Protein AF-0000000084530301 (afdb_homodimer)

pLDDT: mean 94.31, std 6.34, range [62.0, 98.81]

Sequence (150 aa):
MALHKLGQDPHSPEGKSPTVYFDDTTGNYILQGWKVLDPERLAQMDIPGHETVIEFPRRMMQFFPEVHGGSSPIAMALHKLGQDPHSPEGKSPTVYFDDTTGNYILQGWKVLDPERLAQMDIPGHETVIEFPRRMMQFFPEVHGGSSPIA

Foldseek 3Di:
DDKDWLDADPPDPVRPDFTWIADPVVRDIDTRAAFDDDVVVVVVDDADPVGGDHDDDPVVVVSDLVVVVDDDNPD/DDKAWLDADPPDPVRPDFTWIADPVVRDIDTRAAFDDDVVVVVVDDADPVGGDHDDDPVVVVSDLVVVVDDDNPD

Secondary structure (DSSP, 8-state):
--EEEEEE-TT-SSS--SEEEEETTTTEEEEEEEEP--HHHHTTS---TTEEEEEE-GGGGGGSGGGGT---S--/--EEEEEE-TT-SSS--SEEEEETTTTEEEEEEEEP--HHHHTTS---TTEEEEEE-GGGGGGSGGGGT---S--

Nearest PDB structures (foldseek):
  8op8-assembly1_A  TM=3.262E-01  e=7.331E+00  Thermochaetoides thermophila
  8iuh-assembly1_V  TM=2.063E-01  e=7.818E+00  Homo sapiens
  8iuh-assembly1_V  TM=2.829E-01  e=6.736E+00  Homo sapiens

Organism: Streptomyces rubellomurinus (strain ATCC 31215) (NCBI:txid359131)

Solvent-accessible surface area (backbone atoms only — not comparable to full-atom values): 8828 Å² total; per-residue (Å²): 133,55,74,42,80,58,40,60,34,86,80,26,91,84,63,66,44,40,33,39,28,38,29,75,77,80,64,28,32,39,40,35,22,36,55,71,77,55,62,72,64,54,68,78,54,83,76,56,90,69,36,49,55,26,41,45,59,62,79,60,51,75,49,41,38,50,46,76,74,39,88,57,88,69,127,133,54,74,42,80,59,40,60,36,87,80,25,91,84,61,66,42,39,35,39,28,38,28,75,78,81,66,27,31,38,40,36,23,36,55,72,76,55,62,74,65,52,70,76,53,81,78,56,90,71,37,48,53,27,41,44,59,62,79,60,52,77,49,42,38,49,44,76,74,39,87,57,88,70,128

Structure (mmCIF, N/CA/C/O backbone):
data_AF-0000000084530301-model_v1
#
loop_
_entity.id
_entity.type
_entity.pdbx_description
1 polymer Dioxygenase
#
loop_
_atom_site.group_PDB
_atom_site.id
_atom_site.type_symbol
_atom_site.label_atom_id
_atom_site.label_alt_id
_atom_site.label_comp_id
_atom_site.label_asym_id
_atom_site.label_entity_id
_atom_site.label_seq_id
_atom_site.pdbx_PDB_ins_code
_atom_site.Cartn_x
_atom_site.Cartn_y
_atom_site.Cartn_z
_atom_site.occupancy
_atom_site.B_iso_or_equiv
_atom_site.auth_seq_id
_atom_site.auth_comp_id
_atom_site.auth_asym_id
_atom_site.auth_atom_id
_atom_site.pdbx_PDB_model_num
ATOM 1 N N . MET A 1 1 ? -6.582 -18.125 -9.203 1 77.75 1 MET A N 1
ATOM 2 C CA . MET A 1 1 ? -6.062 -16.766 -9.086 1 77.75 1 MET A CA 1
ATOM 3 C C . MET A 1 1 ? -4.562 -16.781 -8.805 1 77.75 1 MET A C 1
ATOM 5 O O . MET A 1 1 ? -4.094 -17.516 -7.938 1 77.75 1 MET A O 1
ATOM 9 N N . ALA A 1 2 ? -3.924 -16.016 -9.766 1 90 2 ALA A N 1
ATOM 10 C CA . ALA A 1 2 ? -2.477 -16.109 -9.586 1 90 2 ALA A CA 1
ATOM 11 C C . ALA A 1 2 ? -1.892 -14.758 -9.156 1 90 2 ALA A C 1
ATOM 13 O O . ALA A 1 2 ? -2.246 -13.719 -9.711 1 90 2 ALA A O 1
ATOM 14 N N . LEU A 1 3 ? -1.266 -14.719 -8.016 1 97.88 3 LEU A N 1
ATOM 15 C CA . LEU A 1 3 ? -0.425 -13.609 -7.586 1 97.88 3 LEU A CA 1
ATOM 16 C C . LEU A 1 3 ? 1.012 -13.797 -8.062 1 97.88 3 LEU A C 1
ATOM 18 O O . LEU A 1 3 ? 1.597 -14.867 -7.875 1 97.88 3 LEU A O 1
ATOM 22 N N . HIS A 1 4 ? 1.508 -12.742 -8.719 1 97.75 4 HIS A N 1
ATOM 23 C CA . HIS A 1 4 ? 2.898 -12.727 -9.156 1 97.75 4 HIS A CA 1
ATOM 24 C C . HIS A 1 4 ? 3.742 -11.805 -8.273 1 97.75 4 HIS A C 1
ATOM 26 O O . HIS A 1 4 ? 3.479 -10.602 -8.195 1 97.75 4 HIS A O 1
ATOM 32 N N . LYS A 1 5 ? 4.73 -12.375 -7.633 1 97.38 5 LYS A N 1
ATOM 33 C CA . LYS A 1 5 ? 5.613 -11.555 -6.809 1 97.38 5 LYS A CA 1
ATOM 34 C C . LYS A 1 5 ? 6.535 -10.695 -7.676 1 97.38 5 LYS A C 1
ATOM 36 O O . LYS A 1 5 ? 7.285 -11.227 -8.5 1 97.38 5 LYS A O 1
ATOM 41 N N . LEU A 1 6 ? 6.438 -9.398 -7.492 1 97.44 6 LEU A N 1
ATOM 42 C CA . LEU A 1 6 ? 7.27 -8.484 -8.266 1 97.44 6 LEU A CA 1
ATOM 43 C C . LEU A 1 6 ? 8.539 -8.117 -7.5 1 97.44 6 LEU A C 1
ATOM 45 O O . LEU A 1 6 ? 9.578 -7.836 -8.102 1 97.44 6 LEU A O 1
ATOM 49 N N . GLY A 1 7 ? 8.43 -8.047 -6.152 1 96.81 7 GLY A N 1
ATOM 50 C CA . GLY A 1 7 ? 9.586 -7.715 -5.34 1 96.81 7 GLY A CA 1
ATOM 51 C C . GLY A 1 7 ? 9.305 -7.75 -3.852 1 96.81 7 GLY A C 1
ATOM 52 O O . GLY A 1 7 ? 8.156 -7.656 -3.428 1 96.81 7 GLY A O 1
ATOM 53 N N . GLN A 1 8 ? 10.367 -7.938 -3.127 1 97.31 8 GLN A N 1
ATOM 54 C CA . GLN A 1 8 ? 10.375 -7.98 -1.668 1 97.31 8 GLN A CA 1
ATOM 55 C C . GLN A 1 8 ? 11.531 -7.164 -1.102 1 97.31 8 GLN A C 1
ATOM 57 O O . GLN A 1 8 ? 12.633 -7.152 -1.666 1 97.31 8 GLN A O 1
ATOM 62 N N . ASP A 1 9 ? 11.25 -6.586 0.059 1 96.62 9 ASP A N 1
ATOM 63 C CA . ASP A 1 9 ? 12.258 -5.699 0.626 1 96.62 9 ASP A CA 1
ATOM 64 C C . ASP A 1 9 ? 13.547 -6.457 0.925 1 96.62 9 ASP A C 1
ATOM 66 O O . ASP A 1 9 ? 13.594 -7.289 1.834 1 96.62 9 ASP A O 1
ATOM 70 N N . PRO A 1 10 ? 14.609 -6.141 0.172 1 90.75 10 PRO A N 1
ATOM 71 C CA . PRO A 1 10 ? 15.867 -6.848 0.416 1 90.75 10 PRO A CA 1
ATOM 72 C C . PRO A 1 10 ? 16.484 -6.504 1.771 1 90.75 10 PRO A C 1
ATOM 74 O O . PRO A 1 10 ? 17.375 -7.219 2.248 1 90.75 10 PRO A O 1
ATOM 77 N N . HIS A 1 11 ? 16.016 -5.43 2.365 1 90.75 11 HIS A N 1
ATOM 78 C CA . HIS A 1 11 ? 16.594 -4.969 3.625 1 90.75 11 HIS A CA 1
ATOM 79 C C . HIS A 1 11 ? 15.695 -5.336 4.805 1 90.75 11 HIS A C 1
ATOM 81 O O . HIS A 1 11 ? 15.898 -4.852 5.918 1 90.75 11 HIS A O 1
ATOM 87 N N . SER A 1 12 ? 14.727 -6.125 4.496 1 90.06 12 SER A N 1
ATOM 88 C CA . SER A 1 12 ? 13.875 -6.574 5.59 1 90.06 12 SER A CA 1
ATOM 89 C C . SER A 1 12 ? 14.641 -7.465 6.566 1 90.06 12 SER A C 1
ATOM 91 O O . SER A 1 12 ? 15.398 -8.336 6.145 1 90.06 12 SER A O 1
ATOM 93 N N . PRO A 1 13 ? 14.562 -7.191 7.82 1 83.44 13 PRO A N 1
ATOM 94 C CA . PRO A 1 13 ? 15.305 -8.016 8.773 1 83.44 13 PRO A CA 1
ATOM 95 C C . PRO A 1 13 ? 14.953 -9.5 8.672 1 83.44 13 PRO A C 1
ATOM 97 O O . PRO A 1 13 ? 15.844 -10.352 8.734 1 83.44 13 PRO A O 1
ATOM 100 N N . GLU A 1 14 ? 13.672 -9.867 8.5 1 81.06 14 GLU A N 1
ATOM 101 C CA . GLU A 1 14 ? 13.266 -11.266 8.43 1 81.06 14 GLU A CA 1
ATOM 102 C C . GLU A 1 14 ? 13.086 -11.711 6.98 1 81.06 14 GLU A C 1
ATOM 104 O O . GLU A 1 14 ? 12.688 -12.852 6.719 1 81.06 14 GLU A O 1
ATOM 109 N N . GLY A 1 15 ? 13.414 -10.758 6.078 1 76.19 15 GLY A N 1
ATOM 110 C CA . GLY A 1 15 ? 13.32 -11.094 4.668 1 76.19 15 GLY A CA 1
ATOM 111 C C . GLY A 1 15 ? 11.906 -11.398 4.215 1 76.19 15 GLY A C 1
ATOM 112 O O . GLY A 1 15 ? 11.695 -12.172 3.283 1 76.19 15 GLY A O 1
ATOM 113 N N . LYS A 1 16 ? 10.953 -10.773 4.836 1 84.75 16 LYS A N 1
ATOM 114 C CA . LYS A 1 16 ? 9.602 -11.227 4.516 1 84.75 16 LYS A CA 1
ATOM 115 C C . LYS A 1 16 ? 8.727 -10.055 4.078 1 84.75 16 LYS A C 1
ATOM 117 O O . LYS A 1 16 ? 7.652 -10.258 3.508 1 84.75 16 LYS A O 1
ATOM 122 N N . SER A 1 17 ? 9.195 -8.82 4.371 1 92.12 17 SER A N 1
ATOM 123 C CA . SER A 1 17 ? 8.312 -7.688 4.113 1 92.12 17 SER A CA 1
ATOM 124 C C . SER A 1 17 ? 9.109 -6.387 4.027 1 92.12 17 SER A C 1
ATOM 126 O O . SER A 1 17 ? 10.273 -6.332 4.43 1 92.12 17 SER A O 1
ATOM 128 N N . PRO A 1 18 ? 8.469 -5.473 3.354 1 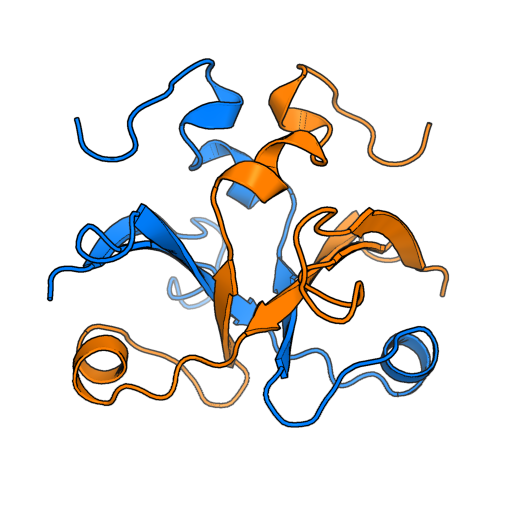97.62 18 PRO A N 1
ATOM 129 C CA . PRO A 1 18 ? 7.27 -5.465 2.516 1 97.62 18 PRO A CA 1
ATOM 130 C C . PRO A 1 18 ? 7.453 -6.234 1.212 1 97.62 18 PRO A C 1
ATOM 132 O O . PRO A 1 18 ? 8.586 -6.531 0.82 1 97.62 18 PRO A O 1
ATOM 135 N N . THR A 1 19 ? 6.32 -6.598 0.615 1 98.12 19 THR A N 1
ATOM 136 C CA . THR A 1 19 ? 6.312 -7.355 -0.631 1 98.12 19 THR A CA 1
ATOM 137 C C . THR A 1 19 ? 5.289 -6.781 -1.607 1 98.12 19 THR A C 1
ATOM 139 O O . THR A 1 19 ? 4.207 -6.355 -1.2 1 98.12 19 THR A O 1
ATOM 142 N N . VAL A 1 20 ? 5.613 -6.75 -2.881 1 98.25 20 VAL A N 1
ATOM 143 C CA . VAL A 1 20 ? 4.742 -6.309 -3.967 1 98.25 20 VAL A CA 1
ATOM 144 C C . VAL A 1 20 ? 4.316 -7.512 -4.809 1 98.25 20 VAL A C 1
ATOM 146 O O . VAL A 1 20 ? 5.164 -8.258 -5.305 1 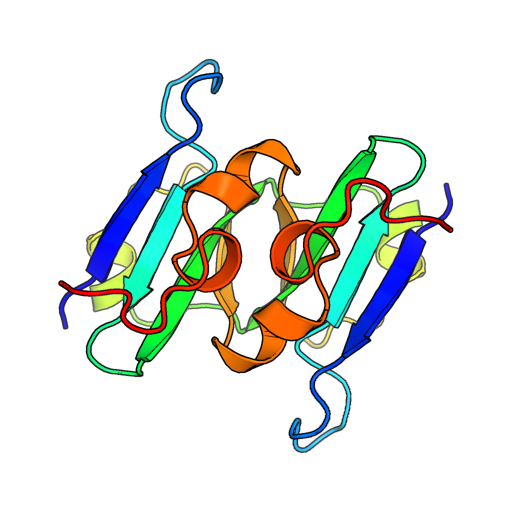98.25 20 VAL A O 1
ATOM 149 N N . TYR A 1 21 ? 2.992 -7.672 -4.953 1 98.44 21 TYR A N 1
ATOM 150 C CA . TYR A 1 21 ? 2.436 -8.648 -5.883 1 98.44 21 TYR A CA 1
ATOM 151 C C . TYR A 1 21 ? 1.606 -7.965 -6.961 1 98.44 21 TYR A C 1
ATOM 153 O O . TYR A 1 21 ? 1.041 -6.895 -6.734 1 98.44 21 TYR A O 1
ATOM 161 N N . PHE A 1 22 ? 1.602 -8.656 -8.117 1 98.38 22 PHE A N 1
ATOM 162 C CA . PHE A 1 22 ? 0.634 -8.352 -9.164 1 98.38 22 PHE A CA 1
ATOM 163 C C . PHE A 1 22 ? -0.443 -9.43 -9.242 1 98.38 22 PHE A C 1
ATOM 165 O O . PHE A 1 22 ? -0.135 -10.617 -9.281 1 98.38 22 PHE A O 1
ATOM 172 N N . ASP A 1 23 ? -1.694 -8.977 -9.102 1 98 23 ASP A N 1
ATOM 173 C CA . ASP A 1 23 ? -2.834 -9.875 -9.281 1 98 23 ASP A CA 1
ATOM 174 C C . ASP A 1 23 ? -3.271 -9.93 -10.742 1 98 23 ASP A C 1
ATOM 176 O O . ASP A 1 23 ? -3.895 -8.992 -11.242 1 98 23 ASP A O 1
ATOM 180 N N . ASP A 1 24 ? -3.018 -11.023 -11.414 1 95.69 24 ASP A N 1
ATOM 181 C CA . ASP A 1 24 ? -3.256 -11.086 -12.852 1 95.69 24 ASP A CA 1
ATOM 182 C C . ASP A 1 24 ? -4.738 -11.297 -13.156 1 95.69 24 ASP A C 1
ATOM 184 O O . ASP A 1 24 ? -5.148 -11.258 -14.32 1 95.69 24 ASP A O 1
ATOM 188 N N . THR A 1 25 ? -5.539 -11.547 -12.109 1 94.94 25 THR A N 1
ATOM 189 C CA . THR A 1 25 ? -6.98 -11.656 -12.305 1 94.94 25 THR A CA 1
ATOM 190 C C . THR A 1 25 ? -7.629 -10.281 -12.344 1 94.94 25 THR A C 1
ATOM 192 O O . THR A 1 25 ? -8.469 -10.008 -13.203 1 94.94 25 THR A O 1
ATOM 195 N N . THR A 1 26 ? -7.23 -9.359 -11.523 1 95.75 26 THR A N 1
ATOM 196 C CA . THR A 1 26 ? -7.875 -8.055 -11.406 1 95.75 26 THR A CA 1
ATOM 197 C C . THR A 1 26 ? -7.066 -6.98 -12.125 1 95.75 26 THR A C 1
ATOM 199 O O . THR A 1 26 ? -7.598 -5.918 -12.461 1 95.75 26 THR A O 1
ATOM 202 N N . GLY A 1 27 ? -5.766 -7.207 -12.289 1 96.44 27 GLY A N 1
ATOM 203 C CA . GLY A 1 27 ? -4.879 -6.191 -12.828 1 96.44 27 GLY A CA 1
ATOM 204 C C . GLY A 1 27 ? -4.418 -5.188 -11.789 1 96.44 27 GLY A C 1
ATOM 205 O O . GLY A 1 27 ? -3.857 -4.145 -12.133 1 96.44 27 GLY A O 1
ATOM 206 N N . ASN A 1 28 ? -4.664 -5.5 -10.516 1 97.56 28 ASN A N 1
ATOM 207 C CA . ASN A 1 28 ? -4.266 -4.625 -9.422 1 97.56 28 ASN A CA 1
ATOM 208 C C . ASN A 1 28 ? -3.021 -5.145 -8.711 1 97.56 28 ASN A C 1
ATOM 210 O O . ASN A 1 28 ? -2.609 -6.285 -8.922 1 97.56 28 ASN A O 1
ATOM 214 N N . TYR A 1 29 ? -2.445 -4.219 -7.914 1 98.5 29 TYR A N 1
ATOM 215 C CA . TYR A 1 29 ? -1.387 -4.641 -7.004 1 98.5 29 TYR A CA 1
ATOM 216 C C . TYR A 1 29 ? -1.965 -5.113 -5.676 1 98.5 29 TYR A C 1
ATOM 218 O O . TYR A 1 29 ? -2.988 -4.602 -5.219 1 98.5 29 TYR A O 1
ATOM 226 N N . ILE A 1 30 ? -1.334 -6.113 -5.07 1 98.75 30 ILE A N 1
ATOM 227 C CA . ILE A 1 30 ? -1.488 -6.496 -3.668 1 98.75 30 ILE A CA 1
ATOM 228 C C . ILE A 1 30 ? -0.215 -6.156 -2.898 1 98.75 30 ILE A C 1
ATOM 230 O O . ILE A 1 30 ? 0.86 -6.676 -3.203 1 98.75 30 ILE A O 1
ATOM 234 N N . LEU A 1 31 ? -0.336 -5.211 -1.948 1 98.75 31 LEU A N 1
ATOM 235 C CA . LEU A 1 31 ? 0.82 -4.711 -1.214 1 98.75 31 LEU A CA 1
ATOM 236 C C . LEU A 1 31 ? 0.793 -5.184 0.235 1 98.75 31 LEU A C 1
ATOM 238 O O . LEU A 1 31 ? -0.157 -4.898 0.968 1 98.75 31 LEU A O 1
ATOM 242 N N . GLN A 1 32 ? 1.805 -5.945 0.572 1 98.81 32 GLN A N 1
ATOM 243 C CA . GLN A 1 32 ? 2.021 -6.363 1.953 1 98.81 32 GLN A CA 1
ATOM 244 C C . GLN A 1 32 ? 2.965 -5.41 2.676 1 98.81 32 GLN A C 1
ATOM 246 O O . GLN A 1 32 ? 4.098 -5.199 2.24 1 98.81 32 GLN A O 1
ATOM 251 N N . GLY A 1 33 ? 2.514 -4.781 3.754 1 98.12 33 GLY A N 1
ATOM 252 C CA . GLY A 1 33 ? 3.295 -3.795 4.48 1 98.12 33 GLY A CA 1
ATOM 253 C C . GLY A 1 33 ? 3.023 -3.799 5.973 1 98.12 33 GLY A C 1
ATOM 254 O O . GLY A 1 33 ? 2.322 -4.68 6.48 1 98.12 33 GLY A O 1
ATOM 255 N N . TRP A 1 34 ? 3.631 -2.855 6.676 1 97.12 34 TRP A N 1
ATOM 256 C CA . TRP A 1 34 ? 3.504 -2.777 8.125 1 97.12 34 TRP A CA 1
ATOM 257 C C . TRP A 1 34 ? 2.221 -2.055 8.523 1 97.12 34 TRP A C 1
ATOM 259 O O . TRP A 1 34 ? 1.85 -1.052 7.91 1 97.12 34 TRP A O 1
ATOM 269 N N . LYS A 1 35 ? 1.558 -2.572 9.586 1 97.81 35 LYS A N 1
ATOM 270 C CA . LYS A 1 35 ? 0.394 -1.877 10.125 1 97.81 35 LYS A CA 1
ATOM 271 C C . LYS A 1 35 ? 0.791 -0.536 10.734 1 97.81 35 LYS A C 1
ATOM 273 O O . LYS A 1 35 ? 1.829 -0.428 11.391 1 97.81 35 LYS A O 1
ATOM 278 N N . VAL A 1 36 ? -0.014 0.399 10.477 1 97.88 36 VAL A N 1
ATOM 279 C CA . VAL A 1 36 ? 0.117 1.683 11.156 1 97.88 36 VAL A CA 1
ATOM 280 C C . VAL A 1 36 ? -0.741 1.687 12.422 1 97.88 36 VAL A C 1
ATOM 282 O O . VAL A 1 36 ? -1.971 1.632 12.344 1 97.88 36 VAL A O 1
ATOM 285 N N . LEU A 1 37 ? -0.12 1.843 13.531 1 96.69 37 LEU A N 1
ATOM 286 C CA . LEU A 1 37 ? -0.84 1.721 14.797 1 96.69 37 LEU A CA 1
ATOM 287 C C . LEU A 1 37 ? -0.815 3.037 15.562 1 96.69 37 LEU A C 1
ATOM 289 O O . LEU A 1 37 ? -1.563 3.213 16.531 1 96.69 37 LEU A O 1
ATOM 293 N N . ASP A 1 38 ? 0.03 3.951 15.133 1 96.75 38 ASP A N 1
ATOM 294 C CA . ASP A 1 38 ? 0.159 5.227 15.828 1 96.75 38 ASP A CA 1
ATOM 295 C C . ASP A 1 38 ? -1.136 6.031 15.75 1 96.75 38 ASP A C 1
ATOM 297 O O . ASP A 1 38 ? -1.546 6.449 14.664 1 96.75 38 ASP A O 1
ATOM 301 N N . PRO A 1 39 ? -1.765 6.301 16.891 1 96.5 39 PRO A N 1
ATOM 302 C CA . PRO A 1 39 ? -3.057 6.988 16.859 1 96.5 39 PRO A CA 1
ATOM 303 C C . PRO A 1 39 ? -2.959 8.398 16.266 1 96.5 39 PRO A C 1
ATOM 305 O O . PRO A 1 39 ? -3.916 8.883 15.664 1 96.5 39 PRO A O 1
ATOM 308 N N . GLU A 1 40 ? -1.833 9.031 16.469 1 95.88 40 GLU A N 1
ATOM 309 C CA . GLU A 1 40 ? -1.678 10.367 15.914 1 95.88 40 GLU A CA 1
ATOM 310 C C . GLU A 1 40 ? -1.692 10.344 14.383 1 95.88 40 GLU A C 1
ATOM 312 O O . GLU A 1 40 ? -2.305 11.203 13.75 1 95.88 40 GLU A O 1
ATOM 317 N N . ARG A 1 41 ? -1.046 9.453 13.797 1 96.94 41 ARG A N 1
ATOM 318 C CA . ARG A 1 41 ? -1.079 9.273 12.352 1 96.94 41 ARG A CA 1
ATOM 319 C C . ARG A 1 41 ? -2.484 8.914 11.875 1 96.94 41 ARG A C 1
ATOM 3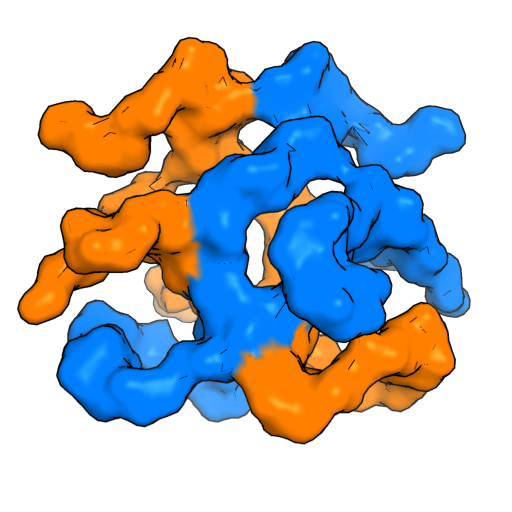21 O O . ARG A 1 41 ? -3 9.523 10.93 1 96.94 41 ARG A O 1
ATOM 328 N N . LEU A 1 42 ? -3.113 7.961 12.578 1 97.5 42 LEU A N 1
ATOM 329 C CA . LEU A 1 42 ? -4.422 7.461 12.18 1 97.5 42 LEU A CA 1
ATOM 330 C C . LEU A 1 42 ? -5.469 8.57 12.25 1 97.5 42 LEU A C 1
ATOM 332 O O . LEU A 1 42 ? -6.398 8.602 11.438 1 97.5 42 LEU A O 1
ATOM 336 N N . ALA A 1 43 ? -5.301 9.477 13.148 1 96.94 43 ALA A N 1
ATOM 337 C CA . ALA A 1 43 ? -6.258 10.562 13.336 1 96.94 43 ALA A CA 1
ATOM 338 C C . ALA A 1 43 ? -6.219 11.539 12.164 1 96.94 43 ALA A C 1
ATOM 340 O O . ALA A 1 43 ? -7.137 12.344 11.992 1 96.94 43 ALA A O 1
ATOM 341 N N . GLN A 1 44 ? -5.203 11.539 11.383 1 97.31 44 GLN A N 1
ATOM 342 C CA . GLN A 1 44 ? -5.043 12.461 10.266 1 97.31 44 GLN A CA 1
ATOM 343 C C . GLN A 1 44 ? -5.668 11.891 8.992 1 97.31 44 GLN A C 1
ATOM 345 O O . GLN A 1 44 ? -5.656 12.539 7.945 1 97.31 44 GLN A O 1
ATOM 350 N N . MET A 1 45 ? -6.211 10.672 9.07 1 96.75 45 MET A N 1
ATOM 351 C CA . MET A 1 45 ? -6.762 9.969 7.914 1 96.75 45 MET A CA 1
ATOM 352 C C . MET A 1 45 ? -8.219 9.586 8.156 1 96.75 45 MET A C 1
ATOM 354 O O . MET A 1 45 ? -8.688 9.617 9.297 1 96.75 45 MET A O 1
ATOM 358 N N . ASP A 1 46 ? -8.977 9.461 7.109 1 93.62 46 ASP A N 1
ATOM 359 C CA . ASP A 1 46 ? -10.336 8.93 7.113 1 93.62 46 ASP A CA 1
ATOM 360 C C . ASP A 1 46 ? -10.375 7.527 6.508 1 93.62 46 ASP A C 1
ATOM 362 O O . ASP A 1 46 ? -10.375 7.379 5.281 1 93.62 46 ASP A O 1
ATOM 366 N N . ILE A 1 47 ? -10.406 6.504 7.391 1 95.94 47 ILE A N 1
ATOM 367 C CA . ILE A 1 47 ? -10.266 5.121 6.941 1 95.94 47 ILE A CA 1
ATOM 368 C C . ILE A 1 47 ? -11.57 4.367 7.195 1 95.94 47 ILE A C 1
ATOM 370 O O . ILE A 1 47 ? -11.875 4.008 8.336 1 95.94 47 ILE A O 1
ATOM 374 N N . PRO A 1 48 ? -12.312 4.043 6.188 1 94.75 48 PRO A N 1
ATOM 375 C CA . PRO A 1 48 ? -13.523 3.236 6.359 1 94.75 48 PRO A CA 1
ATOM 376 C C . PRO A 1 48 ? -13.227 1.813 6.828 1 94.75 48 PRO A C 1
ATOM 378 O O . PRO A 1 48 ? -12.086 1.35 6.715 1 94.75 48 PRO A O 1
ATOM 381 N N . GLY A 1 49 ? -14.227 1.052 7.297 1 94.19 49 GLY A N 1
ATOM 382 C CA . GLY A 1 49 ? -14.094 -0.277 7.871 1 94.19 49 GLY A CA 1
ATOM 383 C C . GLY A 1 49 ? -13.578 -1.306 6.879 1 94.19 49 GLY A C 1
ATOM 384 O O . GLY A 1 49 ? -12.906 -2.264 7.262 1 94.19 49 GLY A 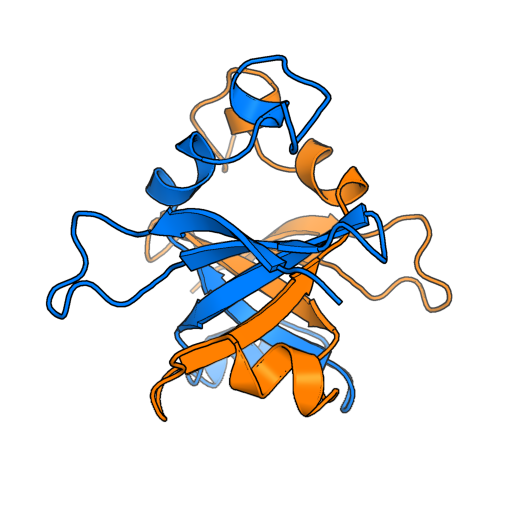O 1
ATOM 385 N N . HIS A 1 50 ? -13.883 -1.131 5.613 1 95 50 HIS A N 1
ATOM 386 C CA . HIS A 1 50 ? -13.477 -2.107 4.609 1 95 50 HIS A CA 1
ATOM 387 C C . HIS A 1 50 ? -12.094 -1.78 4.055 1 95 50 HIS A C 1
ATOM 389 O O . HIS A 1 50 ? -11.633 -2.422 3.107 1 95 50 HIS A O 1
ATOM 395 N N . GLU A 1 51 ? -11.5 -0.77 4.645 1 97.69 51 GLU A N 1
ATOM 396 C CA . GLU A 1 51 ? -10.172 -0.335 4.23 1 97.69 51 GLU A CA 1
ATOM 397 C C . GLU A 1 51 ? -9.172 -0.428 5.383 1 97.69 51 GLU A C 1
ATOM 399 O O . GLU A 1 51 ? -9.562 -0.622 6.535 1 97.69 51 GLU A O 1
ATOM 404 N N . THR A 1 52 ? -7.918 -0.41 5.074 1 97.88 52 THR A N 1
ATOM 405 C CA . THR A 1 52 ? -6.812 -0.284 6.02 1 97.88 52 THR A CA 1
ATOM 406 C C . THR A 1 52 ? -5.672 0.526 5.41 1 97.88 52 THR A C 1
ATOM 408 O O . THR A 1 52 ? -5.793 1.042 4.301 1 97.88 52 THR A O 1
ATOM 411 N N . VAL A 1 53 ? -4.566 0.737 6.273 1 98.5 53 VAL A N 1
ATOM 412 C CA . VAL A 1 53 ? -3.391 1.472 5.816 1 98.5 53 VAL A CA 1
ATOM 413 C C . VAL A 1 53 ? -2.129 0.665 6.109 1 98.5 53 VAL A C 1
ATOM 415 O O . VAL A 1 53 ? -2.082 -0.096 7.078 1 98.5 53 VAL A O 1
ATOM 418 N N . ILE A 1 54 ? -1.187 0.804 5.223 1 98.62 54 ILE A N 1
ATOM 419 C CA . ILE A 1 54 ? 0.129 0.218 5.453 1 98.62 54 ILE A CA 1
ATOM 420 C C . ILE A 1 54 ? 1.201 1.3 5.352 1 98.62 54 ILE A C 1
ATOM 422 O O . ILE A 1 54 ? 1.018 2.301 4.652 1 98.62 54 ILE A O 1
ATOM 426 N N . GLU A 1 55 ? 2.25 1.101 6.121 1 98.38 55 GLU A N 1
ATOM 427 C CA . GLU A 1 55 ? 3.494 1.83 5.887 1 98.38 55 GLU A CA 1
ATOM 428 C C . GLU A 1 55 ? 4.387 1.097 4.891 1 98.38 55 GLU A C 1
ATOM 430 O O . GLU A 1 55 ? 4.551 -0.122 4.977 1 98.38 55 GLU A O 1
ATOM 435 N N . PHE A 1 56 ? 4.922 1.791 3.943 1 98.06 56 PHE A N 1
ATOM 436 C CA . PHE A 1 56 ? 5.582 1.254 2.76 1 98.06 56 PHE A CA 1
ATOM 437 C C . PHE A 1 56 ? 6.793 2.1 2.385 1 98.06 56 PHE A C 1
ATOM 439 O O . PHE A 1 56 ? 6.648 3.266 2.012 1 98.06 56 PHE A O 1
ATOM 446 N N . PRO A 1 57 ? 8.086 1.562 2.562 1 97.44 57 PRO A N 1
ATOM 447 C CA . PRO A 1 57 ? 9.281 2.371 2.305 1 97.44 57 PRO A CA 1
ATOM 448 C C . PRO A 1 57 ? 9.414 2.779 0.84 1 97.44 57 PRO A C 1
ATOM 450 O O . PRO A 1 57 ? 9.047 2.01 -0.054 1 97.44 57 PRO A O 1
ATOM 453 N N . ARG A 1 58 ? 10.102 3.922 0.602 1 97 58 ARG A N 1
ATOM 454 C CA . ARG A 1 58 ? 10.312 4.453 -0.74 1 97 58 ARG A CA 1
ATOM 455 C C . ARG A 1 58 ? 11.148 3.498 -1.581 1 97 58 ARG A C 1
ATOM 457 O O . ARG A 1 58 ? 10.961 3.398 -2.795 1 97 58 ARG A O 1
ATOM 464 N N . ARG A 1 59 ? 11.992 2.777 -0.99 1 96 59 ARG A N 1
ATOM 465 C CA . ARG A 1 59 ? 12.875 1.872 -1.715 1 96 59 ARG A CA 1
ATOM 466 C C . ARG A 1 59 ? 12.086 0.759 -2.395 1 96 59 ARG A C 1
ATOM 468 O O . ARG A 1 59 ? 12.586 0.1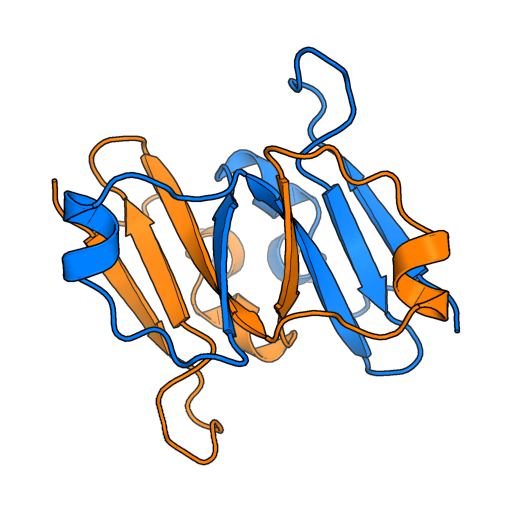05 -3.311 1 96 59 ARG A O 1
ATOM 475 N N . MET A 1 60 ? 10.875 0.553 -2.033 1 97.69 60 MET A N 1
ATOM 476 C CA . MET A 1 60 ? 10.047 -0.484 -2.641 1 97.69 60 MET A CA 1
ATOM 477 C C . MET A 1 60 ? 9.547 -0.049 -4.016 1 97.69 60 MET A C 1
ATOM 479 O O . MET A 1 60 ? 9.125 -0.881 -4.82 1 97.69 60 MET A O 1
ATOM 483 N N . MET A 1 61 ? 9.641 1.2 -4.309 1 97.44 61 MET A N 1
ATOM 484 C CA . MET A 1 61 ? 9.094 1.717 -5.559 1 97.44 61 MET A CA 1
ATOM 485 C C . MET A 1 61 ? 9.828 1.13 -6.762 1 97.44 61 MET A C 1
ATOM 487 O O . MET A 1 61 ? 9.25 1 -7.844 1 97.44 61 MET A O 1
ATOM 491 N N . GLN A 1 62 ? 10.969 0.661 -6.602 1 96.75 62 GLN A N 1
ATOM 492 C CA . GLN A 1 62 ? 11.781 0.139 -7.699 1 96.75 62 GLN A CA 1
ATOM 493 C C . GLN A 1 62 ? 11.148 -1.115 -8.297 1 96.75 62 GLN A C 1
ATOM 495 O O . GLN A 1 62 ? 11.5 -1.518 -9.414 1 96.75 62 GLN A O 1
ATOM 500 N N . PHE A 1 63 ? 10.266 -1.709 -7.641 1 97.5 63 PHE A N 1
ATOM 501 C CA . PHE A 1 63 ? 9.734 -2.984 -8.109 1 97.5 63 PHE A CA 1
ATOM 502 C C . PHE A 1 63 ? 8.508 -2.77 -8.992 1 97.5 63 PHE A C 1
ATOM 504 O O . PHE A 1 63 ? 8.008 -3.715 -9.602 1 97.5 63 PHE A O 1
ATOM 511 N N . PHE A 1 64 ? 7.984 -1.586 -9.094 1 97.88 64 PHE A N 1
ATOM 512 C CA . PHE A 1 64 ? 6.844 -1.288 -9.945 1 97.88 64 PHE A CA 1
ATOM 513 C C . PHE A 1 64 ? 7.297 -0.986 -11.375 1 97.88 64 PHE A C 1
ATOM 515 O O . PHE A 1 64 ? 8.156 -0.131 -11.586 1 97.88 64 PHE A O 1
ATOM 522 N N . PRO A 1 65 ? 6.668 -1.619 -12.383 1 97.69 65 PRO A N 1
ATOM 523 C CA . PRO A 1 65 ? 7.039 -1.343 -13.773 1 97.69 65 PRO A CA 1
ATOM 524 C C . PRO A 1 65 ? 6.902 0.134 -14.141 1 97.69 65 PRO A C 1
ATOM 526 O O . PRO A 1 65 ? 7.684 0.651 -14.938 1 97.69 65 PRO A O 1
ATOM 529 N N . GLU A 1 66 ? 5.957 0.833 -13.523 1 97.19 66 GLU A N 1
ATOM 530 C CA . GLU A 1 66 ? 5.691 2.234 -13.836 1 97.19 66 GLU A CA 1
ATOM 531 C C . GLU A 1 66 ? 6.898 3.109 -13.516 1 97.19 66 GLU A C 1
ATOM 533 O O . GLU A 1 66 ? 7.086 4.164 -14.125 1 97.19 66 GLU A O 1
ATOM 538 N N . VAL A 1 67 ? 7.719 2.682 -12.602 1 96.94 67 VAL A N 1
ATOM 539 C CA . VAL A 1 67 ? 8.867 3.473 -12.18 1 96.94 67 VAL A CA 1
ATOM 540 C C . VAL A 1 67 ? 9.953 3.428 -13.266 1 96.94 67 VAL A C 1
ATOM 542 O O . VAL A 1 67 ? 10.727 4.371 -13.406 1 96.94 67 VAL A O 1
ATOM 545 N N . HIS A 1 68 ? 9.977 2.414 -14.07 1 94.75 68 HIS A N 1
ATOM 546 C CA . HIS A 1 68 ? 10.992 2.232 -15.102 1 94.75 68 HIS A CA 1
ATOM 547 C C . HIS A 1 68 ? 10.43 2.52 -16.484 1 94.75 68 HIS A C 1
ATOM 549 O O . HIS A 1 68 ? 11.062 2.201 -17.5 1 94.75 68 HIS A O 1
ATOM 555 N N . GLY A 1 69 ? 9.289 3.037 -16.547 1 90 69 GLY A N 1
ATOM 556 C CA . GLY A 1 69 ? 8.68 3.383 -17.812 1 90 69 GLY A CA 1
ATOM 557 C C . GLY A 1 69 ? 7.938 2.225 -18.453 1 90 69 GLY A C 1
ATOM 558 O O . GLY A 1 69 ? 7.613 2.273 -19.641 1 90 69 GLY A O 1
ATOM 559 N N . GLY A 1 70 ? 7.719 1.239 -17.641 1 89.19 70 GLY A N 1
ATOM 560 C CA . GLY A 1 70 ? 6.973 0.095 -18.141 1 89.19 70 GLY A CA 1
ATOM 561 C C . GLY A 1 70 ? 5.48 0.205 -17.922 1 89.19 70 GLY A C 1
ATOM 562 O O . GLY A 1 70 ? 5.027 1.06 -17.156 1 89.19 70 GLY A O 1
ATOM 563 N N . SER A 1 71 ? 4.812 -0.711 -18.75 1 84.69 71 SER A N 1
ATOM 564 C CA . SER A 1 71 ? 3.361 -0.67 -18.609 1 84.69 71 SER A CA 1
ATOM 565 C C . SER A 1 71 ? 2.803 -2.041 -18.234 1 84.69 71 SER A C 1
ATOM 567 O O . SER A 1 71 ? 1.64 -2.16 -17.844 1 84.69 71 SER A O 1
ATOM 569 N N . SER A 1 72 ? 3.664 -3.01 -18.359 1 86.25 72 SER A N 1
ATOM 570 C CA . SER A 1 72 ? 3.156 -4.352 -18.094 1 86.25 72 SER A CA 1
ATOM 571 C C . SER A 1 72 ? 3.818 -4.953 -16.859 1 86.25 72 SER A C 1
ATOM 573 O O . SER A 1 72 ? 5.047 -5.008 -16.766 1 86.25 72 SER A O 1
ATOM 575 N N . PRO A 1 73 ? 2.984 -5.418 -15.859 1 87.38 73 PRO A N 1
ATOM 576 C CA . PRO A 1 73 ? 3.58 -6.062 -14.688 1 87.38 73 PRO A CA 1
ATOM 577 C C . PRO A 1 73 ? 3.912 -7.535 -14.93 1 87.38 73 PRO A C 1
ATOM 579 O O . PRO A 1 73 ? 4.648 -8.141 -14.148 1 87.38 73 PRO A O 1
ATOM 582 N N . ILE A 1 74 ? 3.326 -8.062 -15.875 1 81 74 ILE A N 1
ATOM 583 C CA . ILE A 1 74 ? 3.645 -9.445 -16.203 1 81 74 ILE A CA 1
ATOM 584 C C . ILE A 1 74 ? 4.27 -9.523 -17.594 1 81 74 ILE A C 1
ATOM 586 O O . ILE A 1 74 ? 3.865 -8.797 -18.5 1 81 74 ILE A O 1
ATOM 590 N N . ALA A 1 75 ? 5.652 -9.492 -17.547 1 62 75 ALA A N 1
ATOM 591 C CA . ALA A 1 75 ? 6.293 -9.719 -18.844 1 62 75 ALA A CA 1
ATOM 592 C C . ALA A 1 75 ? 5.871 -11.055 -19.438 1 62 75 ALA A C 1
ATOM 594 O O . ALA A 1 75 ? 5.508 -11.977 -18.703 1 62 75 ALA A O 1
ATOM 595 N N . MET B 1 1 ? 3.701 15.125 13.883 1 79.38 1 MET B N 1
ATOM 596 C CA . MET B 1 1 ? 3.896 14.305 12.688 1 79.38 1 MET B CA 1
ATOM 597 C C . MET B 1 1 ? 2.953 14.734 11.57 1 79.38 1 MET B C 1
ATOM 599 O O . MET B 1 1 ? 1.761 14.945 11.805 1 79.38 1 MET B O 1
ATOM 603 N N . ALA B 1 2 ? 3.695 15 10.414 1 90.5 2 ALA B N 1
ATOM 604 C CA . ALA B 1 2 ? 2.824 15.516 9.367 1 90.5 2 ALA B CA 1
ATOM 605 C C . ALA B 1 2 ? 2.727 14.539 8.203 1 90.5 2 ALA B C 1
ATOM 607 O O . ALA B 1 2 ? 3.74 13.984 7.758 1 90.5 2 ALA B O 1
ATOM 608 N N . LEU B 1 3 ? 1.549 14.07 7.895 1 97.88 3 LEU B N 1
ATOM 609 C CA . LEU B 1 3 ? 1.242 13.344 6.664 1 97.88 3 LEU B CA 1
ATOM 610 C C . LEU B 1 3 ? 0.865 14.312 5.547 1 97.88 3 LEU B C 1
ATOM 612 O O . LEU B 1 3 ? 0.027 15.195 5.742 1 97.88 3 LEU B O 1
ATOM 616 N N . HIS B 1 4 ? 1.545 14.125 4.418 1 97.81 4 HIS B N 1
ATOM 617 C CA . HIS B 1 4 ? 1.239 14.906 3.223 1 97.81 4 HIS B CA 1
ATOM 618 C C . HIS B 1 4 ? 0.498 14.062 2.189 1 97.81 4 HIS B C 1
ATOM 620 O O . HIS B 1 4 ? 1.023 13.055 1.714 1 97.81 4 HIS B O 1
ATOM 626 N N . LYS B 1 5 ? -0.697 14.477 1.864 1 97.44 5 LYS B N 1
ATOM 627 C CA . LYS B 1 5 ? -1.453 13.758 0.845 1 97.44 5 LYS B CA 1
ATOM 628 C C . LYS B 1 5 ? -0.875 14 -0.546 1 97.44 5 LYS B C 1
ATOM 630 O O . LYS B 1 5 ? -0.782 15.148 -0.99 1 97.44 5 LYS B O 1
ATOM 635 N N . LEU B 1 6 ? -0.492 12.922 -1.194 1 97.44 6 LEU B N 1
ATOM 636 C CA . LEU B 1 6 ? 0.077 13.039 -2.531 1 97.44 6 LEU B CA 1
ATOM 637 C C . LEU B 1 6 ? -0.991 12.82 -3.598 1 97.44 6 LEU B C 1
ATOM 639 O O . LEU B 1 6 ? -0.898 13.375 -4.699 1 97.44 6 LEU B O 1
ATOM 643 N N . GLY B 1 7 ? -1.976 11.945 -3.305 1 96.88 7 GLY B N 1
ATOM 644 C CA . GLY B 1 7 ? -3.041 11.688 -4.258 1 96.88 7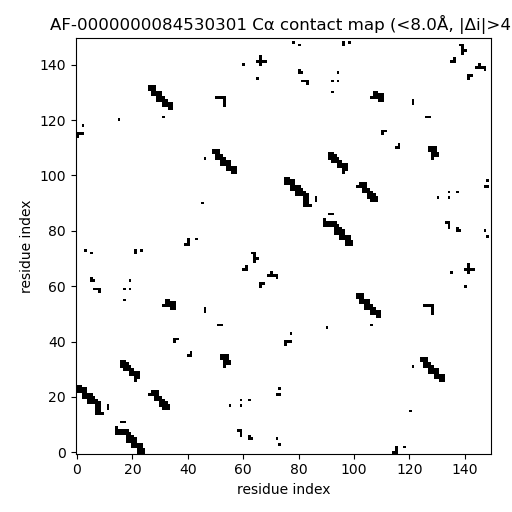 GLY B CA 1
ATOM 645 C C . GLY B 1 7 ? -4.098 10.734 -3.732 1 96.88 7 GLY B C 1
ATOM 646 O O . GLY B 1 7 ? -3.842 9.977 -2.797 1 96.88 7 GLY B O 1
ATOM 647 N N . GLN B 1 8 ? -5.254 10.859 -4.316 1 97.31 8 GLN B N 1
ATOM 648 C CA . GLN B 1 8 ? -6.426 10.047 -4.02 1 97.31 8 GLN B CA 1
ATOM 649 C C . GLN B 1 8 ? -7.109 9.578 -5.301 1 97.31 8 GLN B C 1
ATOM 651 O O . GLN B 1 8 ? -7.191 10.328 -6.273 1 97.31 8 GLN B O 1
ATOM 656 N N . ASP B 1 9 ? -7.664 8.383 -5.199 1 96.62 9 ASP B N 1
ATOM 657 C CA . ASP B 1 9 ? -8.25 7.809 -6.406 1 96.62 9 ASP B CA 1
ATOM 658 C C . ASP B 1 9 ? -9.398 8.672 -6.922 1 96.62 9 ASP B C 1
ATOM 660 O O . ASP B 1 9 ? -10.453 8.75 -6.297 1 96.62 9 ASP B O 1
ATOM 664 N N . PRO B 1 10 ? -9.172 9.312 -8.078 1 90.81 10 PRO B N 1
ATOM 665 C CA . PRO B 1 10 ? -10.242 10.156 -8.609 1 90.81 10 PRO B CA 1
ATOM 666 C C . PRO B 1 10 ? -11.469 9.359 -9.047 1 90.81 10 PRO B C 1
ATOM 668 O O . PRO B 1 10 ? -12.547 9.938 -9.242 1 90.81 10 PRO B O 1
ATOM 671 N N . HIS B 1 11 ? -11.297 8.07 -9.188 1 90.75 11 HIS B N 1
ATOM 672 C CA . HIS B 1 11 ? -12.383 7.227 -9.672 1 90.75 11 HIS B CA 1
ATOM 673 C C . HIS B 1 11 ? -13.031 6.449 -8.531 1 90.75 11 HIS B C 1
ATOM 675 O O . HIS B 1 11 ? -13.82 5.535 -8.766 1 90.75 11 HIS B O 1
ATOM 681 N N . SER B 1 12 ? -12.641 6.809 -7.363 1 90 12 SER B N 1
ATOM 682 C CA . SER B 1 12 ? -13.266 6.156 -6.223 1 90 12 SER B CA 1
ATOM 683 C C . SER B 1 12 ? -14.75 6.512 -6.125 1 90 12 SER B C 1
ATOM 685 O O . SER B 1 12 ? -15.125 7.668 -6.312 1 90 12 SER B O 1
ATOM 687 N N . PRO B 1 13 ? -15.594 5.547 -5.98 1 83.44 13 PRO B N 1
ATOM 688 C CA . PRO B 1 13 ? -17.016 5.867 -5.902 1 83.44 13 PRO B CA 1
ATOM 689 C C . PRO B 1 13 ? -17.344 6.863 -4.793 1 83.44 13 PRO B C 1
ATOM 691 O O . PRO B 1 13 ? -18.141 7.781 -4.996 1 83.44 13 PRO B O 1
ATOM 694 N N . GLU B 1 14 ? -16.75 6.742 -3.582 1 81.06 14 GLU B N 1
ATOM 695 C CA . GLU B 1 14 ? -17.031 7.648 -2.475 1 81.06 14 GLU B CA 1
ATOM 696 C C . GLU B 1 14 ? -15.977 8.742 -2.369 1 81.06 14 GLU B C 1
ATOM 698 O O . GLU B 1 14 ? -16.031 9.578 -1.466 1 81.06 14 GLU B O 1
ATOM 703 N N . GLY B 1 15 ? -15.047 8.703 -3.365 1 76.06 15 GLY B N 1
ATOM 704 C CA . GLY B 1 15 ? -14.008 9.727 -3.381 1 76.06 15 GLY B CA 1
ATOM 705 C C . GLY B 1 15 ? -13.094 9.672 -2.172 1 76.06 15 GLY B C 1
ATOM 706 O O . GLY B 1 15 ? -12.555 10.695 -1.747 1 76.06 15 GLY B O 1
ATOM 707 N N . LYS B 1 16 ? -12.891 8.516 -1.657 1 84.88 16 LYS B N 1
ATOM 708 C CA . LYS B 1 16 ? -12.172 8.516 -0.386 1 84.88 16 LYS B CA 1
ATOM 709 C C . LYS B 1 16 ? -10.969 7.582 -0.433 1 84.88 16 LYS B C 1
ATOM 711 O O . LYS B 1 16 ? -10.094 7.637 0.438 1 84.88 16 LYS B O 1
ATOM 716 N N . SER B 1 17 ? -10.93 6.691 -1.458 1 92.25 17 SER B N 1
ATOM 717 C CA . SER B 1 17 ? -9.875 5.684 -1.469 1 92.25 17 SER B CA 1
ATOM 718 C C . SER B 1 17 ? -9.68 5.109 -2.867 1 92.25 17 SER B C 1
ATOM 720 O O . SER B 1 17 ? -10.523 5.293 -3.746 1 92.25 17 SER B O 1
ATOM 722 N N . PRO B 1 18 ? -8.5 4.598 -3.016 1 97.69 18 PRO B N 1
ATOM 723 C CA . PRO B 1 18 ? -7.266 4.613 -2.23 1 97.69 18 PRO B CA 1
ATOM 724 C C . PRO B 1 18 ? -6.617 5.996 -2.172 1 97.69 18 PRO B C 1
ATOM 726 O O . PRO B 1 18 ? -6.953 6.871 -2.975 1 97.69 18 PRO B O 1
ATOM 729 N N . THR B 1 19 ? -5.754 6.164 -1.181 1 98.19 19 THR B N 1
ATOM 730 C CA . THR B 1 19 ? -5.059 7.426 -0.967 1 98.19 19 THR B CA 1
ATOM 731 C C . THR B 1 19 ? -3.578 7.184 -0.682 1 98.19 19 THR B C 1
ATOM 733 O O . THR B 1 19 ? -3.221 6.219 -0.001 1 98.19 19 THR B O 1
ATOM 736 N N . VAL B 1 20 ? -2.711 8.031 -1.202 1 98.31 20 VAL B N 1
ATOM 737 C CA . VAL B 1 20 ? -1.27 8.008 -0.979 1 98.31 20 VAL B CA 1
ATOM 738 C C . VAL B 1 20 ? -0.863 9.188 -0.105 1 98.31 20 VAL B C 1
ATOM 740 O O . VAL B 1 20 ? -1.158 10.344 -0.432 1 98.31 20 VAL B O 1
ATOM 743 N N . TYR B 1 21 ? -0.187 8.875 1.015 1 98.44 21 TYR B N 1
ATOM 744 C CA . TYR B 1 21 ? 0.433 9.898 1.846 1 98.44 21 TYR B CA 1
ATOM 745 C C . TYR B 1 21 ? 1.945 9.719 1.901 1 98.44 21 TYR B C 1
ATOM 747 O O . TYR B 1 21 ? 2.447 8.602 1.771 1 98.44 21 TYR B O 1
ATOM 755 N N . PHE B 1 22 ? 2.604 10.875 2.084 1 98.38 22 PHE B N 1
ATOM 756 C CA . PHE B 1 22 ? 4.008 10.891 2.471 1 98.38 22 PHE B CA 1
ATOM 757 C C . PHE B 1 22 ? 4.164 11.289 3.936 1 98.38 22 PHE B C 1
ATOM 759 O O . PHE B 1 22 ? 3.582 12.281 4.383 1 98.38 22 PHE B O 1
ATOM 766 N N . ASP B 1 23 ? 4.832 10.414 4.688 1 98.06 23 ASP B N 1
ATOM 767 C CA . ASP B 1 23 ? 5.164 10.711 6.078 1 98.06 23 ASP B CA 1
ATOM 768 C C . ASP B 1 23 ? 6.504 11.438 6.184 1 98.06 23 ASP B C 1
ATOM 770 O O . ASP B 1 23 ? 7.562 10.82 6.035 1 98.06 23 ASP B O 1
ATOM 774 N N . ASP B 1 24 ? 6.496 12.703 6.5 1 95.75 24 ASP B N 1
ATOM 775 C CA . ASP B 1 24 ? 7.723 13.492 6.445 1 95.75 24 ASP B CA 1
ATOM 776 C C . ASP B 1 24 ? 8.594 13.242 7.676 1 95.75 24 ASP B C 1
ATOM 778 O O . ASP B 1 24 ? 9.727 13.727 7.754 1 95.75 24 ASP B O 1
ATOM 782 N N . THR B 1 25 ? 8.055 12.516 8.656 1 94.94 25 THR B N 1
ATOM 783 C CA . THR B 1 25 ? 8.852 12.148 9.82 1 94.94 25 THR B CA 1
ATOM 784 C C . THR B 1 25 ? 9.727 10.93 9.516 1 94.94 25 THR B C 1
ATOM 786 O O . THR B 1 25 ? 10.906 10.914 9.852 1 94.94 25 THR B O 1
ATOM 789 N N . THR B 1 26 ? 9.234 9.945 8.828 1 95.88 26 THR B N 1
ATOM 790 C CA . THR B 1 26 ? 9.953 8.688 8.602 1 95.88 26 THR B CA 1
ATOM 791 C C . THR B 1 26 ? 10.555 8.656 7.199 1 95.88 26 THR B C 1
ATOM 793 O O . THR B 1 26 ? 11.477 7.883 6.93 1 95.88 26 THR B O 1
ATOM 796 N N . GLY B 1 27 ? 9.969 9.422 6.277 1 96.5 27 GLY B N 1
ATOM 797 C CA . GLY B 1 27 ? 10.367 9.359 4.879 1 96.5 27 GLY B CA 1
ATOM 798 C C . GLY B 1 27 ? 9.711 8.211 4.129 1 96.5 27 GLY B C 1
ATOM 799 O O . GLY B 1 27 ? 10.125 7.875 3.016 1 96.5 27 GLY B O 1
ATOM 800 N N . ASN B 1 28 ? 8.695 7.594 4.742 1 97.62 28 ASN B N 1
ATOM 801 C CA . ASN B 1 28 ? 7.977 6.48 4.125 1 97.62 28 ASN B CA 1
ATOM 802 C C . ASN B 1 28 ? 6.621 6.922 3.58 1 97.62 28 ASN B C 1
ATOM 804 O O . ASN B 1 28 ? 6.152 8.023 3.881 1 97.62 28 ASN B O 1
ATOM 808 N N . TYR B 1 29 ? 6.07 6.02 2.742 1 98.5 29 TYR B N 1
ATOM 809 C CA . TYR B 1 29 ? 4.684 6.203 2.322 1 98.5 29 TYR B CA 1
ATOM 810 C C . TYR B 1 29 ? 3.725 5.547 3.307 1 98.5 29 TYR B C 1
ATOM 812 O O . TYR B 1 29 ? 4.047 4.512 3.898 1 98.5 29 TYR B O 1
ATOM 820 N N . ILE B 1 30 ? 2.566 6.152 3.502 1 98.75 30 ILE B N 1
ATOM 821 C CA . ILE B 1 30 ? 1.384 5.551 4.109 1 98.75 30 ILE B CA 1
ATOM 822 C C . ILE B 1 30 ? 0.305 5.348 3.047 1 98.75 30 ILE B C 1
ATOM 824 O O . ILE B 1 30 ? -0.159 6.312 2.434 1 98.75 30 ILE B O 1
ATOM 828 N N . LEU B 1 31 ? -0.035 4.074 2.781 1 98.75 31 LEU B N 1
ATOM 829 C CA . LEU B 1 31 ? -0.971 3.734 1.716 1 98.75 31 LEU B CA 1
ATOM 830 C C . LEU B 1 31 ? -2.287 3.225 2.291 1 98.75 31 LEU B C 1
ATOM 832 O O . LEU B 1 31 ? -2.309 2.232 3.021 1 98.75 31 LEU B O 1
ATOM 836 N N . GLN B 1 32 ? -3.314 3.969 2 1 98.81 32 GLN B N 1
ATOM 837 C CA . GLN B 1 32 ? -4.672 3.553 2.34 1 98.81 32 GLN B CA 1
ATOM 838 C C . GLN B 1 32 ? -5.324 2.812 1.176 1 98.81 32 GLN B C 1
ATOM 840 O O . GLN B 1 32 ? -5.438 3.354 0.074 1 98.81 32 GLN B O 1
ATOM 845 N N . GLY B 1 33 ? -5.738 1.56 1.373 1 98.19 33 GLY B N 1
ATOM 846 C CA . GLY B 1 33 ? -6.309 0.732 0.323 1 98.19 33 GLY B CA 1
ATOM 847 C C . GLY B 1 33 ? -7.355 -0.242 0.832 1 98.19 33 GLY B C 1
ATOM 848 O O . GLY B 1 33 ? -7.754 -0.18 1.997 1 98.19 33 GLY B O 1
ATOM 849 N N . TRP B 1 34 ? -7.828 -1.085 -0.065 1 97.19 34 TRP B N 1
ATOM 850 C CA . TRP B 1 34 ? -8.883 -2.035 0.271 1 97.19 34 TRP B CA 1
ATOM 851 C C . TRP B 1 34 ? -8.305 -3.277 0.941 1 97.19 34 TRP B C 1
ATOM 853 O O . TRP B 1 34 ? -7.258 -3.781 0.529 1 97.19 34 TRP B O 1
ATOM 863 N N . LYS B 1 35 ? -9.016 -3.781 1.97 1 97.81 35 LYS B N 1
ATOM 864 C CA . LYS B 1 35 ? -8.625 -5.043 2.588 1 97.81 35 LYS B CA 1
ATOM 865 C C . LYS B 1 35 ? -8.781 -6.207 1.612 1 97.81 35 LYS B C 1
ATOM 867 O O . LYS B 1 35 ? -9.758 -6.266 0.86 1 97.81 35 LYS B O 1
ATOM 872 N N . VAL B 1 36 ? -7.836 -7.039 1.655 1 97.88 36 VAL B N 1
ATOM 873 C CA . VAL B 1 36 ? -7.949 -8.305 0.935 1 97.88 36 VAL B CA 1
ATOM 874 C C . VAL B 1 36 ? -8.539 -9.375 1.854 1 97.88 36 VAL B C 1
ATOM 876 O O . VAL B 1 36 ? -7.914 -9.758 2.844 1 97.88 36 VAL B O 1
ATOM 879 N N . LEU B 1 37 ? -9.648 -9.891 1.476 1 96.62 37 LEU B N 1
ATOM 880 C CA . LEU B 1 37 ? -10.359 -10.82 2.355 1 96.62 37 LEU B CA 1
ATOM 881 C C . LEU B 1 37 ? -10.461 -12.195 1.717 1 96.62 37 LEU B C 1
ATOM 883 O O . LEU B 1 37 ? -10.797 -13.172 2.391 1 96.62 37 LEU B O 1
ATOM 887 N N . ASP B 1 38 ? -10.172 -12.266 0.432 1 96.69 38 ASP B N 1
ATOM 888 C CA . ASP B 1 38 ? -10.289 -13.539 -0.279 1 96.69 38 ASP B CA 1
ATOM 889 C C . ASP B 1 38 ? -9.305 -14.562 0.263 1 96.69 38 ASP B C 1
ATOM 891 O O . ASP B 1 38 ? -8.086 -14.391 0.138 1 96.69 38 ASP B O 1
ATOM 895 N N . PRO B 1 39 ? -9.805 -15.672 0.82 1 96.44 39 PRO B N 1
ATOM 896 C CA . PRO B 1 39 ? -8.898 -16.641 1.437 1 96.44 39 PRO B CA 1
ATOM 897 C C . PRO B 1 39 ? -7.938 -17.281 0.432 1 96.44 39 PRO B C 1
ATOM 899 O O . PRO B 1 39 ? -6.812 -17.641 0.789 1 96.44 39 PRO B O 1
ATOM 902 N N . GLU B 1 40 ? -8.367 -17.406 -0.78 1 95.81 40 GLU B N 1
ATOM 903 C CA . GLU B 1 40 ? -7.488 -18 -1.787 1 95.81 40 GLU B CA 1
ATOM 904 C C . GLU B 1 40 ? -6.285 -17.094 -2.055 1 95.81 40 GLU B C 1
ATOM 906 O O . GLU B 1 40 ? -5.16 -17.578 -2.197 1 95.81 40 GLU B O 1
ATOM 911 N N . ARG B 1 41 ? -6.473 -15.859 -2.174 1 96.94 41 ARG B N 1
ATOM 912 C CA . ARG B 1 41 ? -5.383 -14.898 -2.318 1 96.94 41 ARG B CA 1
ATOM 913 C C . ARG B 1 41 ? -4.477 -14.906 -1.091 1 96.94 41 ARG B C 1
ATOM 915 O O . ARG B 1 41 ? -3.254 -14.992 -1.215 1 96.94 41 ARG B O 1
ATOM 922 N N . LEU B 1 42 ? -5.109 -14.883 0.1 1 97.44 42 LEU B N 1
ATOM 923 C CA . LEU B 1 42 ? -4.363 -14.797 1.351 1 97.44 42 LEU B CA 1
ATOM 924 C C . LEU B 1 42 ? -3.492 -16.031 1.55 1 97.44 42 LEU B C 1
ATOM 926 O O . LEU B 1 42 ? -2.398 -15.945 2.109 1 97.44 42 LEU B O 1
ATOM 930 N N . ALA B 1 43 ? -3.936 -17.156 1.065 1 96.88 43 ALA B N 1
ATOM 931 C CA . ALA B 1 43 ? -3.211 -18.406 1.229 1 96.88 43 ALA B CA 1
ATOM 932 C C . ALA B 1 43 ? -1.925 -18.406 0.409 1 96.88 43 ALA B C 1
ATOM 934 O O . ALA B 1 43 ? -1.039 -19.234 0.634 1 96.88 43 ALA B O 1
ATOM 935 N N . GLN B 1 44 ? -1.796 -17.562 -0.551 1 97.19 44 GLN B N 1
ATOM 936 C CA . GLN B 1 44 ? -0.628 -17.5 -1.424 1 97.19 44 GLN B CA 1
ATOM 937 C C . GLN B 1 44 ? 0.451 -16.594 -0.842 1 97.19 44 GLN B C 1
ATOM 939 O O . GLN B 1 44 ? 1.526 -16.453 -1.426 1 97.19 44 GLN B O 1
ATOM 944 N N . MET B 1 45 ? 0.177 -15.969 0.292 1 96.62 45 MET B N 1
ATOM 945 C CA . MET B 1 45 ? 1.076 -15.008 0.919 1 96.62 45 MET B CA 1
ATOM 946 C C . MET B 1 45 ? 1.432 -15.438 2.338 1 96.62 45 MET B C 1
ATOM 948 O O . MET B 1 45 ? 0.776 -16.312 2.91 1 96.62 45 MET B O 1
ATOM 952 N N . ASP B 1 46 ? 2.559 -15.039 2.811 1 93.25 46 ASP B N 1
ATOM 953 C CA . ASP B 1 46 ? 2.998 -15.195 4.195 1 93.25 46 ASP B CA 1
ATOM 954 C C . ASP B 1 46 ? 2.971 -13.859 4.934 1 93.25 46 ASP B C 1
ATOM 956 O O . ASP B 1 46 ? 3.896 -13.055 4.805 1 93.25 46 ASP B O 1
ATOM 960 N N . ILE B 1 47 ? 1.872 -13.641 5.703 1 95.81 47 ILE B N 1
ATOM 961 C CA . ILE B 1 47 ? 1.643 -12.336 6.32 1 95.81 47 ILE B CA 1
ATOM 962 C C . ILE B 1 47 ? 1.771 -12.453 7.836 1 95.81 47 ILE B C 1
ATOM 964 O O . ILE B 1 47 ? 0.882 -12.992 8.5 1 95.81 47 ILE B O 1
ATOM 968 N N . PRO B 1 48 ? 2.781 -11.906 8.422 1 94.69 48 PRO B N 1
ATOM 969 C CA . PRO B 1 48 ? 2.906 -11.906 9.883 1 94.69 48 PRO B CA 1
ATOM 970 C C . PRO B 1 48 ? 1.844 -11.047 10.562 1 94.69 48 PRO B C 1
ATOM 972 O O . PRO B 1 48 ? 1.211 -10.211 9.914 1 94.69 48 PRO B O 1
ATOM 975 N N . GLY B 1 49 ? 1.647 -11.164 11.891 1 94 49 GLY B N 1
ATOM 976 C CA . GLY B 1 49 ? 0.617 -10.492 12.664 1 94 49 GLY B CA 1
ATOM 977 C C . GLY B 1 49 ? 0.768 -8.984 12.68 1 94 49 GLY B C 1
ATOM 978 O O . GLY B 1 49 ? -0.223 -8.258 12.781 1 94 49 GLY B O 1
ATOM 979 N N . HIS B 1 50 ? 1.978 -8.492 12.586 1 94.81 50 HIS B N 1
ATOM 980 C CA . HIS B 1 50 ? 2.209 -7.051 12.641 1 94.81 50 HIS B CA 1
ATOM 981 C C . HIS B 1 50 ? 2.127 -6.426 11.25 1 94.81 50 HIS B C 1
ATOM 983 O O . HIS B 1 50 ? 2.42 -5.238 11.086 1 94.81 50 HIS B O 1
ATOM 989 N N . GLU B 1 51 ? 1.766 -7.25 10.297 1 97.62 51 GLU B N 1
ATOM 990 C CA . GLU B 1 51 ? 1.633 -6.805 8.914 1 97.62 51 GLU B CA 1
ATOM 991 C C . GLU B 1 51 ? 0.212 -7.02 8.398 1 97.62 51 GLU B C 1
ATOM 993 O O . GLU B 1 51 ? -0.593 -7.695 9.047 1 97.62 51 GLU B O 1
ATOM 998 N N . THR B 1 52 ? -0.13 -6.359 7.352 1 97.81 52 THR B N 1
ATOM 999 C CA . THR B 1 52 ? -1.353 -6.574 6.586 1 97.81 52 THR B CA 1
ATOM 1000 C C . THR B 1 52 ? -1.103 -6.355 5.098 1 97.81 52 THR B C 1
ATOM 1002 O O . THR B 1 52 ? 0.034 -6.121 4.68 1 97.81 52 THR B O 1
ATOM 1005 N N . VAL B 1 53 ? -2.23 -6.594 4.242 1 98.5 53 VAL B N 1
ATOM 1006 C CA . VAL B 1 53 ? -2.141 -6.402 2.799 1 98.5 53 VAL B CA 1
ATOM 1007 C C . VAL B 1 53 ? -3.285 -5.508 2.324 1 98.5 53 VAL B C 1
ATOM 1009 O O . VAL B 1 53 ? -4.367 -5.512 2.914 1 98.5 53 VAL B O 1
ATOM 1012 N N . ILE B 1 54 ? -2.971 -4.719 1.345 1 98.62 54 ILE B N 1
ATOM 1013 C CA . ILE B 1 54 ? -4.008 -3.93 0.688 1 98.62 54 ILE B CA 1
ATOM 1014 C C . ILE B 1 54 ? -4.016 -4.23 -0.809 1 98.62 54 ILE B C 1
ATOM 1016 O O . ILE B 1 54 ? -2.986 -4.605 -1.378 1 98.62 54 ILE B O 1
ATOM 1020 N N . GLU B 1 55 ? -5.199 -4.129 -1.387 1 98.38 55 GLU B N 1
ATOM 1021 C CA . GLU B 1 55 ? -5.324 -4.039 -2.838 1 98.38 55 GLU B CA 1
ATOM 1022 C C . GLU B 1 55 ? -5.242 -2.59 -3.311 1 98.38 55 GLU B C 1
ATOM 1024 O O . GLU B 1 55 ? -5.859 -1.704 -2.719 1 98.38 55 GLU B O 1
ATOM 1029 N N . PHE B 1 56 ? -4.477 -2.336 -4.305 1 98.12 56 PHE B N 1
ATOM 1030 C CA . PHE B 1 56 ? -4.066 -1.007 -4.742 1 98.12 56 PHE B CA 1
ATOM 1031 C C . PHE B 1 56 ? -4.02 -0.93 -6.266 1 98.12 56 PHE B C 1
ATOM 1033 O O . PHE B 1 56 ? -3.207 -1.605 -6.902 1 98.12 56 PHE B O 1
ATOM 1040 N N . PRO B 1 57 ? -4.98 -0.153 -6.938 1 97.44 57 PRO B N 1
ATOM 1041 C CA . PRO B 1 57 ? -5.035 -0.12 -8.398 1 97.44 57 PRO B CA 1
ATOM 1042 C C . PRO B 1 57 ? -3.781 0.49 -9.023 1 97.44 57 PRO B C 1
ATOM 1044 O O . PRO B 1 57 ? -3.199 1.421 -8.461 1 97.44 57 PRO B O 1
ATOM 1047 N N . ARG B 1 58 ? -3.48 0.072 -10.281 1 97 58 ARG B N 1
ATOM 1048 C CA . ARG B 1 58 ? -2.314 0.555 -11.016 1 97 58 ARG B CA 1
ATOM 1049 C C . ARG B 1 58 ? -2.42 2.051 -11.281 1 97 58 ARG B C 1
ATOM 1051 O O . ARG B 1 58 ? -1.409 2.756 -11.305 1 97 58 ARG B O 1
ATOM 1058 N N . ARG B 1 59 ? -3.559 2.543 -11.422 1 96 59 ARG B N 1
ATOM 1059 C CA . ARG B 1 59 ? -3.762 3.951 -11.742 1 96 59 ARG B CA 1
ATOM 1060 C C . ARG B 1 59 ? -3.279 4.848 -10.602 1 96 59 ARG B C 1
ATOM 1062 O O . ARG B 1 59 ? -3.055 6.043 -10.797 1 96 59 ARG B O 1
ATOM 1069 N N . MET B 1 60 ? -3.07 4.328 -9.445 1 97.75 60 MET B N 1
ATOM 1070 C CA . MET B 1 60 ? -2.598 5.109 -8.312 1 97.75 60 MET B CA 1
ATOM 1071 C C . MET B 1 60 ? -1.107 5.406 -8.438 1 97.75 60 MET B C 1
ATOM 1073 O O . MET B 1 60 ? -0.592 6.309 -7.77 1 97.75 60 MET B O 1
ATOM 1077 N N . MET B 1 61 ? -0.439 4.715 -9.281 1 97.44 61 MET B N 1
ATOM 1078 C CA . MET B 1 61 ? 1.01 4.859 -9.391 1 97.44 61 MET B CA 1
ATOM 1079 C C . MET B 1 61 ? 1.384 6.262 -9.859 1 97.44 61 MET B C 1
ATOM 1081 O O . MET B 1 61 ? 2.459 6.766 -9.531 1 97.44 61 MET B O 1
ATOM 1085 N N . GLN B 1 62 ? 0.536 6.941 -10.469 1 96.69 62 GLN B N 1
ATOM 1086 C CA . GLN B 1 62 ? 0.813 8.266 -11.016 1 96.69 62 GLN B CA 1
ATOM 1087 C C . GLN B 1 62 ? 1.105 9.273 -9.906 1 96.69 62 GLN B C 1
ATOM 1089 O O . GLN B 1 62 ? 1.666 10.336 -10.156 1 96.69 62 GLN B O 1
ATOM 1094 N N . PHE B 1 63 ? 0.784 8.977 -8.727 1 97.5 63 PHE B N 1
ATOM 1095 C CA . PHE B 1 63 ? 0.912 9.953 -7.652 1 97.5 63 PHE B CA 1
ATOM 1096 C C . PHE B 1 63 ? 2.275 9.852 -6.98 1 97.5 63 PHE B C 1
ATOM 1098 O O . PHE B 1 63 ? 2.629 10.688 -6.148 1 97.5 63 PHE B O 1
ATOM 1105 N N . PHE B 1 64 ? 3.064 8.859 -7.273 1 97.88 64 PHE B N 1
ATOM 1106 C CA . PHE B 1 64 ? 4.398 8.703 -6.703 1 97.88 64 PHE B CA 1
ATOM 1107 C C . PHE B 1 64 ? 5.426 9.492 -7.512 1 97.88 64 PHE B C 1
ATOM 1109 O O . PHE B 1 64 ? 5.516 9.336 -8.727 1 97.88 64 PHE B O 1
ATOM 1116 N N . PRO B 1 65 ? 6.289 10.289 -6.832 1 97.69 65 PRO B N 1
ATOM 1117 C CA . PRO B 1 65 ? 7.32 11.039 -7.547 1 97.69 65 PRO B CA 1
ATOM 1118 C C . PRO B 1 65 ? 8.242 10.141 -8.367 1 97.69 65 PRO B C 1
ATOM 1120 O O . PRO B 1 65 ? 8.703 10.539 -9.445 1 97.69 65 PRO B O 1
ATOM 1123 N N . GLU B 1 66 ? 8.469 8.914 -7.918 1 97.19 66 GLU B N 1
ATOM 1124 C CA . GLU B 1 66 ? 9.383 7.992 -8.578 1 97.19 66 GLU B CA 1
ATOM 1125 C C . GLU B 1 66 ? 8.891 7.645 -9.984 1 97.19 66 GLU B C 1
ATOM 1127 O O . GLU B 1 66 ? 9.688 7.316 -10.859 1 97.19 66 GLU B O 1
ATOM 1132 N N . VAL B 1 67 ? 7.621 7.723 -10.203 1 96.94 67 VAL B N 1
ATOM 1133 C CA . VAL B 1 67 ? 7.047 7.355 -11.492 1 96.94 67 VAL B CA 1
ATOM 1134 C C . VAL B 1 67 ? 7.375 8.43 -12.531 1 96.94 67 VAL B C 1
ATOM 1136 O O . VAL B 1 67 ? 7.488 8.133 -13.727 1 96.94 67 VAL B O 1
ATOM 1139 N N . HIS B 1 68 ? 7.609 9.633 -12.117 1 94.81 68 HIS B N 1
ATOM 1140 C CA . HIS B 1 68 ? 7.871 10.75 -13.023 1 94.81 68 HIS B CA 1
ATOM 1141 C C . HIS B 1 68 ? 9.352 11.125 -13.008 1 94.81 68 HIS B C 1
ATOM 1143 O O . HIS B 1 68 ? 9.727 12.188 -13.516 1 94.81 68 HIS B O 1
ATOM 1149 N N . GLY B 1 69 ? 10.141 10.344 -12.406 1 90.31 69 GLY B N 1
ATOM 1150 C CA . GLY B 1 69 ? 11.578 10.602 -12.375 1 90.31 69 GLY B CA 1
ATOM 1151 C C . GLY B 1 69 ? 11.984 11.523 -11.234 1 90.31 69 GLY B C 1
ATOM 1152 O O . GLY B 1 69 ? 13.102 12.039 -11.227 1 90.31 69 GLY B O 1
ATOM 1153 N N . GLY B 1 70 ? 11.062 11.68 -10.328 1 89.38 70 GLY B N 1
ATOM 1154 C CA . GLY B 1 70 ? 11.367 12.5 -9.172 1 89.38 70 GLY B CA 1
ATOM 1155 C C . GLY B 1 70 ? 11.938 11.711 -8.008 1 89.38 70 GLY B C 1
ATOM 1156 O O . GLY B 1 70 ? 11.875 10.484 -8 1 89.38 70 GLY B O 1
ATOM 1157 N N . SER B 1 71 ? 12.539 12.594 -7.098 1 84.94 71 SER B N 1
ATOM 1158 C CA . SER B 1 71 ? 13.125 11.922 -5.945 1 84.94 71 SER B CA 1
ATOM 1159 C C . SER B 1 71 ? 12.562 12.469 -4.641 1 84.94 71 SER B C 1
ATOM 1161 O O . SER B 1 71 ? 12.758 11.883 -3.574 1 84.94 71 SER B O 1
ATOM 1163 N N . SER B 1 72 ? 11.883 13.578 -4.777 1 86.56 72 SER B N 1
ATOM 1164 C CA . SER B 1 72 ? 11.391 14.188 -3.545 1 86.56 72 SER B CA 1
ATOM 1165 C C . SER B 1 72 ? 9.867 14.148 -3.482 1 86.56 72 SER B C 1
ATOM 1167 O O . 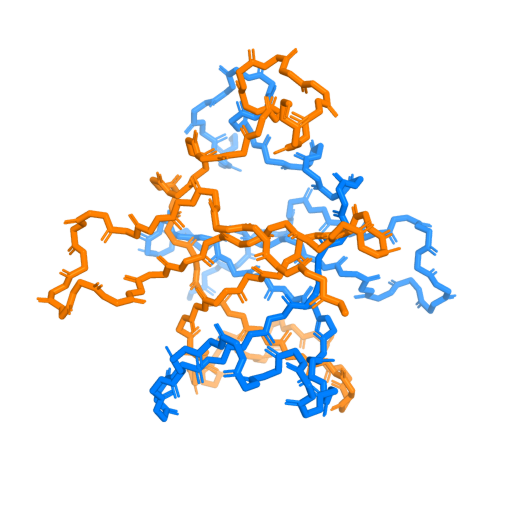SER B 1 72 ? 9.188 14.617 -4.402 1 86.56 72 SER B O 1
ATOM 1169 N N . PRO B 1 73 ? 9.305 13.578 -2.375 1 87.94 73 PRO B N 1
ATOM 1170 C CA . PRO B 1 73 ? 7.844 13.586 -2.244 1 87.94 73 PRO B CA 1
ATOM 1171 C C . PRO B 1 73 ? 7.305 14.906 -1.698 1 87.94 73 PRO B C 1
ATOM 1173 O O . PRO B 1 73 ? 6.102 15.164 -1.774 1 87.94 73 PRO B O 1
ATOM 1176 N N . ILE B 1 74 ? 8.125 15.617 -1.122 1 81.19 74 ILE B N 1
ATOM 1177 C CA . ILE B 1 74 ? 7.695 16.922 -0.625 1 81.19 74 ILE B CA 1
ATOM 1178 C C . ILE B 1 74 ? 8.492 18.031 -1.315 1 81.19 74 ILE B C 1
ATOM 1180 O O . ILE B 1 74 ? 9.688 17.875 -1.562 1 81.19 74 ILE B O 1
ATOM 1184 N N . ALA B 1 75 ? 7.859 18.531 -2.436 1 62.44 75 ALA B N 1
ATOM 1185 C CA . ALA B 1 75 ? 8.508 19.688 -3.035 1 62.44 75 ALA B CA 1
AT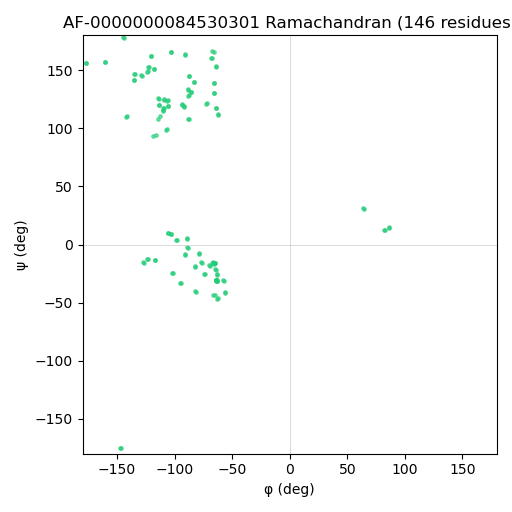OM 1186 C C . ALA B 1 75 ? 8.602 20.844 -2.039 1 62.44 75 ALA B C 1
ATOM 1188 O O . ALA B 1 75 ? 7.793 20.938 -1.116 1 62.44 75 ALA B O 1
#

Radius of gyration: 14.39 Å; Cα contacts (8 Å, |Δi|>4): 304; chains: 2; bounding box: 34×38×36 Å